Protein AF-A0A1B7VH17-F1 (afdb_monomer_lite)

Sequence (76 aa):
MNIDDIKEKLREWIAEKSQREANSIKDESNLIKEGIISSLDSLELIMFIESIGGKIGKIRAGVFENINTIYNTFFS

Secondary structure (DSSP, 8-state):
--HHHHHHHHHHHHHHHHT--GGG--TT--TTTTTSS-HHHHHHHHHHHHHTT-------TTTTS-HHHHHHHHT-

Radius of gyration: 11.09 Å; chains: 1; bounding box: 23×26×28 Å

Structure (mmCIF, N/CA/C/O backbone):
data_AF-A0A1B7VH17-F1
#
_entry.id   AF-A0A1B7VH17-F1
#
loop_
_atom_site.group_PDB
_atom_site.id
_atom_site.type_symbol
_atom_site.label_atom_id
_atom_site.label_alt_id
_atom_site.label_comp_id
_atom_site.label_asym_id
_atom_site.label_entity_id
_atom_site.label_seq_id
_atom_site.pdbx_PDB_ins_code
_atom_site.Cartn_x
_atom_site.Cartn_y
_atom_site.Cartn_z
_atom_site.occupancy
_atom_site.B_iso_or_equiv
_atom_site.auth_seq_id
_atom_site.auth_comp_id
_atom_site.auth_asym_id
_atom_site.auth_atom_id
_atom_site.pdbx_PDB_model_num
ATOM 1 N N . MET A 1 1 ? -2.975 -12.676 -9.294 1.00 74.69 1 MET A N 1
ATOM 2 C CA . MET A 1 1 ? -3.764 -12.063 -8.208 1.00 74.69 1 MET A CA 1
ATOM 3 C C . MET A 1 1 ? -4.750 -11.115 -8.854 1.00 74.69 1 MET A C 1
ATOM 5 O O . MET A 1 1 ? -4.367 -10.477 -9.833 1.00 74.69 1 MET A O 1
ATOM 9 N N . ASN A 1 2 ? -5.993 -11.082 -8.384 1.00 89.94 2 ASN A N 1
ATOM 10 C CA . ASN A 1 2 ? -6.965 -10.097 -8.848 1.00 89.94 2 ASN A CA 1
ATOM 11 C C . ASN A 1 2 ? -6.643 -8.712 -8.239 1.00 89.94 2 ASN A C 1
ATOM 13 O O . ASN A 1 2 ? -5.868 -8.621 -7.286 1.00 89.94 2 ASN A O 1
ATOM 17 N N . ILE A 1 3 ? -7.209 -7.636 -8.794 1.00 92.75 3 ILE A N 1
ATOM 18 C CA . ILE A 1 3 ? -7.046 -6.263 -8.288 1.00 92.75 3 ILE A CA 1
ATOM 19 C C . ILE A 1 3 ? -7.435 -6.149 -6.810 1.00 92.75 3 ILE A C 1
ATOM 21 O O . ILE A 1 3 ? -6.694 -5.549 -6.030 1.00 92.75 3 ILE A O 1
ATOM 25 N N . ASP A 1 4 ? -8.552 -6.767 -6.427 1.00 94.31 4 ASP A N 1
ATOM 26 C CA . ASP A 1 4 ? -9.082 -6.697 -5.066 1.00 94.31 4 ASP A CA 1
ATOM 27 C C . ASP A 1 4 ? -8.132 -7.364 -4.065 1.00 94.31 4 ASP A C 1
ATOM 29 O O . ASP A 1 4 ? -7.820 -6.759 -3.043 1.00 94.31 4 ASP A O 1
ATOM 33 N N . ASP A 1 5 ? -7.557 -8.520 -4.421 1.00 95.88 5 ASP A N 1
ATOM 34 C CA . ASP A 1 5 ? -6.578 -9.229 -3.586 1.00 95.88 5 ASP A CA 1
ATOM 35 C C . ASP A 1 5 ? -5.331 -8.371 -3.301 1.00 95.88 5 ASP A C 1
ATOM 37 O O . ASP A 1 5 ? -4.777 -8.390 -2.203 1.00 95.88 5 ASP A O 1
ATOM 41 N N . ILE A 1 6 ? -4.840 -7.629 -4.303 1.00 96.62 6 ILE A N 1
ATOM 42 C CA . ILE A 1 6 ? -3.639 -6.789 -4.152 1.00 96.62 6 ILE A CA 1
ATOM 43 C C . ILE A 1 6 ? -3.951 -5.597 -3.256 1.00 96.62 6 ILE A C 1
ATOM 45 O O . ILE A 1 6 ? -3.169 -5.267 -2.364 1.00 96.62 6 ILE A O 1
ATOM 49 N N . LYS A 1 7 ? -5.095 -4.949 -3.484 1.00 96.69 7 LYS A N 1
ATOM 50 C CA . LYS A 1 7 ? -5.534 -3.814 -2.674 1.00 96.69 7 LYS A CA 1
ATOM 51 C C . LYS A 1 7 ? -5.802 -4.214 -1.230 1.00 96.69 7 LYS A C 1
ATOM 53 O O . LYS A 1 7 ? -5.448 -3.458 -0.333 1.00 96.69 7 LYS A O 1
ATOM 58 N N . GLU A 1 8 ? -6.385 -5.387 -1.007 1.00 96.94 8 GLU A N 1
ATOM 59 C CA . GLU A 1 8 ? -6.587 -5.949 0.325 1.00 96.94 8 GLU A CA 1
ATOM 60 C C . GLU A 1 8 ? -5.253 -6.161 1.036 1.00 96.94 8 GLU A C 1
ATOM 62 O O . GLU A 1 8 ? -5.051 -5.588 2.102 1.00 96.94 8 GLU A O 1
ATOM 67 N N . LYS A 1 9 ? -4.288 -6.823 0.392 1.00 97.31 9 LYS A N 1
ATOM 68 C CA . LYS A 1 9 ? -2.938 -7.006 0.949 1.00 97.31 9 LYS A CA 1
ATOM 69 C C . LYS A 1 9 ? -2.228 -5.693 1.271 1.00 97.31 9 LYS A C 1
ATOM 71 O O . LYS A 1 9 ? -1.591 -5.577 2.314 1.00 97.31 9 LYS A O 1
ATOM 76 N N . LEU A 1 10 ? -2.325 -4.698 0.386 1.00 97.25 10 LEU A N 1
ATOM 77 C CA . LEU A 1 10 ? -1.798 -3.356 0.649 1.00 97.25 10 LEU A CA 1
ATOM 78 C C . LEU A 1 10 ? -2.472 -2.739 1.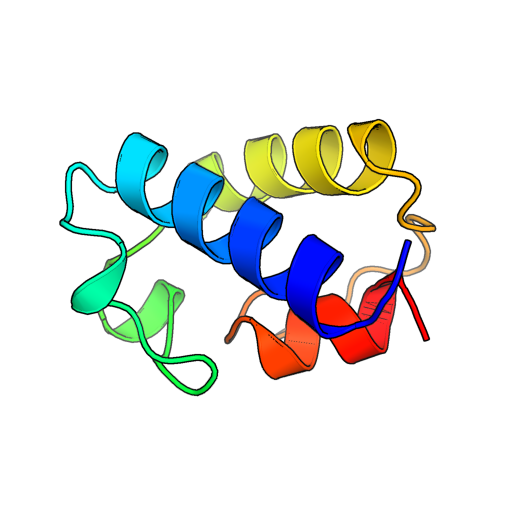876 1.00 97.25 10 LEU A C 1
ATOM 80 O O . LEU A 1 10 ? -1.786 -2.211 2.747 1.00 97.25 10 LEU A O 1
ATOM 84 N N . ARG A 1 11 ? -3.803 -2.822 1.960 1.00 97.56 11 ARG A N 1
ATOM 85 C CA . ARG A 1 11 ? -4.576 -2.266 3.072 1.00 97.56 11 ARG A CA 1
ATOM 86 C C . ARG A 1 11 ? -4.226 -2.934 4.394 1.00 97.56 11 ARG A C 1
ATOM 88 O O . ARG A 1 11 ? -4.007 -2.224 5.367 1.00 97.56 11 ARG A O 1
ATOM 95 N N . GLU A 1 12 ? -4.141 -4.259 4.421 1.00 97.25 12 GLU A N 1
ATOM 96 C CA . GLU A 1 12 ? -3.764 -5.040 5.602 1.00 97.25 12 GLU A CA 1
ATOM 97 C C . GLU A 1 12 ? -2.366 -4.669 6.093 1.00 97.25 12 GLU A C 1
ATOM 99 O O . GLU A 1 12 ? -2.191 -4.346 7.266 1.00 97.25 12 GLU A O 1
ATOM 104 N N . TRP A 1 13 ? -1.389 -4.618 5.185 1.00 97.69 13 TRP A N 1
ATOM 105 C CA . TRP A 1 13 ? -0.022 -4.248 5.540 1.00 97.69 13 TRP A CA 1
ATOM 106 C C . TRP A 1 13 ? 0.061 -2.818 6.093 1.00 97.69 13 TRP A C 1
ATOM 108 O O . TRP A 1 13 ? 0.694 -2.571 7.119 1.00 97.69 13 TRP A O 1
ATOM 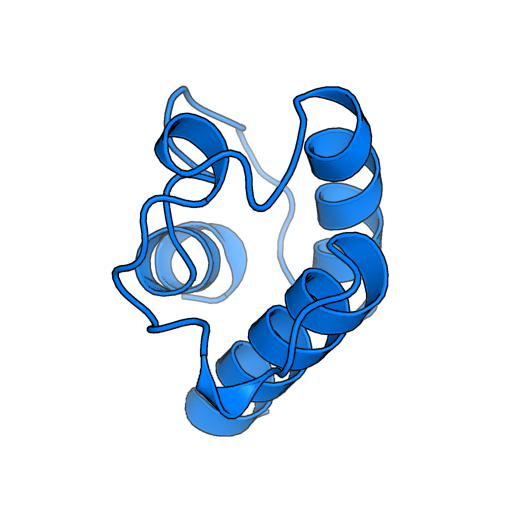118 N N . ILE A 1 14 ? -0.620 -1.862 5.449 1.00 96.88 14 ILE A N 1
ATOM 119 C CA . ILE A 1 14 ? -0.667 -0.466 5.908 1.00 96.88 14 ILE A CA 1
ATOM 120 C C . ILE A 1 14 ? -1.362 -0.376 7.275 1.00 96.88 14 ILE A C 1
ATOM 122 O O . ILE A 1 14 ? -0.916 0.374 8.145 1.00 96.88 14 ILE A O 1
ATOM 126 N N . ALA A 1 15 ? -2.448 -1.119 7.479 1.00 96.56 15 ALA A N 1
ATOM 127 C CA . ALA A 1 15 ? -3.191 -1.162 8.734 1.00 96.56 15 ALA A CA 1
ATOM 128 C C . ALA A 1 15 ? -2.320 -1.678 9.886 1.00 96.56 15 ALA A C 1
ATOM 130 O O . ALA A 1 15 ? -2.212 -1.012 10.916 1.00 96.56 15 ALA A O 1
ATOM 131 N N . GLU A 1 16 ? -1.611 -2.789 9.673 1.00 95.94 16 GLU A N 1
ATOM 132 C CA . GLU A 1 16 ? -0.657 -3.345 10.635 1.00 95.94 16 GLU A CA 1
ATOM 133 C C . GLU A 1 16 ? 0.452 -2.336 10.961 1.00 95.94 16 GLU A C 1
ATOM 135 O O . GLU A 1 16 ? 0.725 -2.047 12.132 1.00 95.94 16 GLU A O 1
ATOM 140 N N . LYS A 1 17 ? 1.050 -1.735 9.926 1.00 94.69 17 LYS A N 1
ATOM 141 C CA . LYS A 1 17 ? 2.151 -0.785 10.096 1.00 94.69 17 LYS A CA 1
ATOM 142 C C . LYS A 1 17 ? 1.726 0.477 10.846 1.00 94.69 17 LYS A C 1
ATOM 144 O O . LYS A 1 17 ? 2.469 0.978 11.686 1.00 94.69 17 LYS A O 1
ATOM 149 N N . SER A 1 18 ? 0.521 0.963 10.562 1.00 93.62 18 SER A N 1
ATOM 150 C CA . SER A 1 18 ? -0.051 2.172 11.160 1.00 93.62 18 SER A CA 1
ATOM 151 C C . SER A 1 18 ? -0.761 1.938 12.495 1.00 93.62 18 SER A C 1
ATOM 153 O O . SER A 1 18 ? -1.197 2.907 13.117 1.00 93.62 18 SER A O 1
ATOM 155 N N . GLN A 1 19 ? -0.877 0.678 12.941 1.00 94.06 19 GLN A N 1
ATOM 156 C CA . GLN A 1 19 ? -1.662 0.278 14.116 1.00 94.06 19 GLN A CA 1
ATOM 157 C C . GLN A 1 19 ? -3.122 0.764 14.028 1.00 94.06 19 GLN A C 1
ATOM 159 O O . GLN A 1 19 ? -3.693 1.272 14.994 1.00 94.06 19 GLN A O 1
ATOM 164 N N . ARG A 1 20 ? -3.720 0.640 12.837 1.00 93.81 20 ARG A N 1
ATOM 165 C CA . ARG A 1 20 ? -5.115 1.003 12.554 1.00 93.81 20 ARG A CA 1
ATOM 166 C C . ARG A 1 20 ? -5.908 -0.218 12.108 1.00 93.81 20 ARG A C 1
ATOM 168 O O . ARG A 1 20 ? -5.356 -1.199 11.630 1.00 93.81 20 ARG A O 1
ATOM 175 N N . GLU A 1 21 ? -7.227 -0.120 12.203 1.00 92.81 21 GLU A N 1
ATOM 176 C CA . GLU A 1 21 ? -8.134 -1.116 11.634 1.00 92.81 21 GLU A CA 1
ATOM 177 C C . GLU A 1 21 ? -8.126 -1.026 10.103 1.00 92.81 21 GLU A C 1
ATOM 179 O O . GLU A 1 21 ? -8.322 0.062 9.552 1.00 92.81 21 GLU A O 1
ATOM 184 N N . ALA A 1 22 ? -7.981 -2.153 9.398 1.00 91.75 22 ALA A N 1
ATOM 185 C CA . ALA A 1 22 ? -7.944 -2.169 7.930 1.00 91.75 22 ALA A CA 1
ATOM 186 C C . ALA A 1 22 ? -9.189 -1.520 7.305 1.00 91.75 22 ALA A C 1
ATOM 188 O O . ALA A 1 22 ? -9.079 -0.724 6.376 1.00 91.75 22 ALA A O 1
ATOM 189 N N . ASN A 1 23 ? -10.365 -1.751 7.892 1.00 91.75 23 ASN A N 1
ATOM 190 C CA . ASN A 1 23 ? -11.636 -1.180 7.433 1.00 91.75 23 ASN A CA 1
ATOM 191 C C . ASN A 1 23 ? -11.729 0.350 7.591 1.00 91.75 23 ASN A C 1
ATOM 193 O O . ASN A 1 23 ? -12.648 0.965 7.051 1.00 91.75 23 ASN A O 1
ATOM 197 N N . SER A 1 24 ? -10.806 0.974 8.331 1.00 92.69 24 SER A N 1
ATOM 198 C CA . SER A 1 24 ? -10.743 2.433 8.484 1.00 92.69 24 SER A CA 1
ATOM 199 C C . SER A 1 24 ? -9.953 3.131 7.370 1.00 92.69 24 SER A C 1
ATOM 201 O O . SER A 1 24 ? -10.050 4.351 7.234 1.00 92.69 24 SER A O 1
ATOM 203 N N . ILE A 1 25 ? -9.200 2.377 6.561 1.00 94.75 25 ILE A N 1
ATOM 204 C CA . ILE A 1 25 ? -8.325 2.902 5.510 1.00 94.75 25 ILE A CA 1
ATOM 205 C C . ILE A 1 25 ? -9.009 2.706 4.159 1.00 94.75 25 ILE A C 1
ATOM 207 O O . ILE A 1 25 ? -9.154 1.583 3.674 1.00 94.75 25 ILE A O 1
ATOM 211 N N . LYS A 1 26 ? -9.432 3.808 3.539 1.00 95.88 26 LYS A N 1
ATOM 212 C CA . LYS A 1 26 ? -10.046 3.770 2.210 1.00 95.88 26 LYS A CA 1
ATOM 213 C C . LYS A 1 26 ? -8.976 3.741 1.125 1.00 95.88 26 LYS A C 1
ATOM 215 O O . LYS A 1 26 ? -7.849 4.187 1.338 1.00 95.88 26 LYS A O 1
ATOM 220 N N . ASP A 1 27 ? -9.345 3.279 -0.065 1.00 95.94 27 ASP A N 1
ATOM 221 C CA . ASP A 1 27 ? -8.406 3.187 -1.187 1.00 95.94 27 ASP A CA 1
ATOM 222 C C . ASP A 1 27 ? -7.869 4.555 -1.636 1.00 95.94 27 ASP A C 1
ATOM 224 O O . ASP A 1 27 ? -6.784 4.643 -2.213 1.00 95.94 27 ASP A O 1
ATOM 228 N N . GLU A 1 28 ? -8.638 5.612 -1.378 1.00 96.69 28 GLU A N 1
ATOM 229 C CA . GLU A 1 28 ? -8.349 7.013 -1.670 1.00 96.69 28 GLU A CA 1
ATOM 230 C C . GLU A 1 28 ? -7.790 7.811 -0.477 1.00 96.69 28 GLU A C 1
ATOM 232 O O . GLU A 1 28 ? -7.436 8.978 -0.658 1.00 96.69 28 GLU A O 1
ATOM 237 N N . SER A 1 29 ? -7.697 7.211 0.720 1.00 95.56 29 SER A N 1
ATOM 238 C CA . SER A 1 29 ? -7.139 7.866 1.914 1.00 95.56 29 SER A CA 1
ATOM 239 C C . SER A 1 29 ? -5.710 8.338 1.658 1.00 95.56 29 SER A C 1
ATOM 241 O O . SER A 1 29 ? -4.887 7.584 1.132 1.00 95.56 29 SER A O 1
ATOM 243 N N . ASN A 1 30 ? -5.395 9.577 2.048 1.00 95.94 30 ASN A N 1
ATOM 244 C CA . ASN A 1 30 ? -4.066 10.136 1.828 1.00 95.94 30 ASN A CA 1
ATOM 245 C C . ASN A 1 30 ? -3.100 9.646 2.912 1.00 95.94 30 ASN A C 1
ATOM 247 O O . ASN A 1 30 ? -3.020 10.220 3.998 1.00 95.94 30 ASN A O 1
ATOM 251 N N . LEU A 1 31 ? -2.344 8.596 2.599 1.00 95.62 31 LEU A N 1
ATOM 252 C CA . LEU A 1 31 ? -1.552 7.835 3.564 1.00 95.62 31 LEU A CA 1
ATOM 253 C C . LEU A 1 31 ? -0.523 8.697 4.308 1.00 95.62 31 LEU A C 1
ATOM 255 O O . LEU A 1 31 ? -0.304 8.505 5.503 1.00 95.62 31 LEU A O 1
ATOM 259 N N . ILE A 1 32 ? 0.073 9.674 3.623 1.00 91.88 32 ILE A N 1
ATOM 260 C CA . ILE A 1 32 ? 1.102 10.545 4.201 1.00 91.88 32 ILE A CA 1
ATOM 261 C C . ILE A 1 32 ? 0.472 11.742 4.923 1.00 91.88 32 ILE A C 1
ATOM 263 O O . ILE A 1 32 ? 0.832 12.027 6.064 1.00 91.88 32 ILE A O 1
ATOM 267 N N . LYS A 1 33 ? -0.479 12.455 4.296 1.00 92.75 33 LYS A N 1
ATOM 268 C CA . LYS A 1 33 ? -1.090 13.653 4.910 1.00 92.75 33 LYS A CA 1
ATOM 269 C C . LYS A 1 33 ? -1.926 13.319 6.143 1.00 92.75 33 LYS A C 1
ATOM 271 O O . LYS A 1 33 ? -1.992 14.133 7.056 1.00 92.75 33 LYS A O 1
ATOM 276 N N . GLU A 1 34 ? -2.547 12.142 6.174 1.00 93.56 34 GLU A N 1
ATOM 277 C CA . GLU A 1 34 ? -3.340 11.667 7.315 1.00 93.56 34 GLU A CA 1
ATOM 278 C C . GLU A 1 34 ? -2.482 10.988 8.400 1.00 93.56 34 GLU A C 1
ATOM 280 O O . GLU A 1 34 ? -3.022 10.483 9.391 1.00 93.56 34 GLU A O 1
ATOM 285 N N . GLY A 1 35 ? -1.154 10.952 8.218 1.00 92.50 35 GLY A N 1
ATOM 286 C CA . GLY A 1 35 ? -0.224 10.313 9.148 1.00 92.50 35 GLY A CA 1
ATOM 287 C C . GLY A 1 35 ? -0.515 8.825 9.340 1.00 92.50 35 GLY A C 1
ATOM 288 O O . GLY A 1 35 ? -0.403 8.317 10.454 1.00 92.50 35 GLY A O 1
ATOM 289 N N . ILE A 1 36 ? -0.978 8.145 8.286 1.00 95.56 36 ILE A N 1
ATOM 290 C CA . ILE A 1 36 ? -1.186 6.694 8.299 1.00 95.56 36 ILE A CA 1
ATOM 291 C C . ILE A 1 36 ? 0.177 6.016 8.191 1.00 95.56 36 ILE A C 1
ATOM 293 O O . ILE A 1 36 ? 0.474 5.128 8.978 1.00 95.56 36 ILE A O 1
ATOM 297 N N . ILE A 1 37 ? 1.030 6.477 7.276 1.00 94.06 37 ILE A N 1
ATOM 298 C CA . ILE A 1 37 ? 2.409 6.001 7.154 1.00 94.06 37 ILE A CA 1
ATOM 299 C C . ILE A 1 37 ? 3.384 7.176 7.137 1.00 94.06 37 ILE A C 1
ATOM 301 O O . ILE A 1 37 ? 3.085 8.260 6.632 1.00 94.06 37 ILE A O 1
ATOM 305 N N . SER A 1 38 ? 4.577 6.947 7.670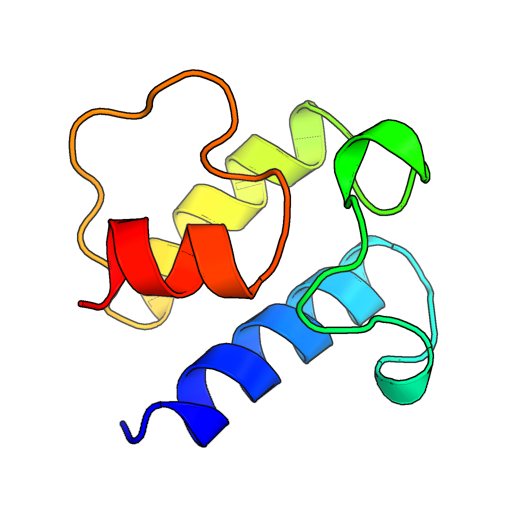 1.00 91.94 38 SER A N 1
ATOM 306 C CA . SER A 1 38 ? 5.700 7.874 7.609 1.00 91.94 38 SER A CA 1
ATOM 307 C C . SER A 1 38 ? 6.553 7.667 6.351 1.00 91.94 38 SER A C 1
ATOM 309 O O . SER A 1 38 ? 6.428 6.685 5.609 1.00 91.94 38 SER A O 1
ATOM 311 N N . SER A 1 39 ? 7.496 8.583 6.124 1.00 86.50 39 SER A N 1
ATOM 312 C CA . SER A 1 39 ? 8.510 8.424 5.075 1.00 86.50 39 SER A CA 1
ATOM 313 C C . SER A 1 39 ? 9.388 7.182 5.279 1.00 86.50 39 SER A C 1
ATOM 315 O O . SER A 1 39 ? 9.877 6.629 4.298 1.00 86.50 39 SER A O 1
ATOM 317 N N . LEU A 1 40 ? 9.593 6.740 6.527 1.00 90.12 40 LEU A N 1
ATOM 318 C CA . LEU A 1 40 ? 10.352 5.523 6.827 1.00 90.12 40 LEU A CA 1
ATOM 319 C C . LEU A 1 40 ? 9.549 4.277 6.445 1.00 90.12 40 LEU A C 1
ATOM 321 O O . LEU A 1 40 ? 10.064 3.401 5.756 1.00 90.12 40 LEU A O 1
ATOM 325 N N . ASP A 1 41 ? 8.267 4.252 6.801 1.00 93.56 41 ASP A N 1
ATOM 326 C CA . ASP A 1 41 ? 7.356 3.154 6.460 1.00 93.56 41 ASP A CA 1
ATOM 327 C C . ASP A 1 41 ? 7.218 2.988 4.943 1.00 93.56 41 ASP A C 1
ATOM 329 O O . ASP A 1 41 ? 7.065 1.879 4.444 1.00 93.56 41 ASP A O 1
ATOM 333 N N . SER A 1 42 ? 7.351 4.082 4.188 1.00 90.56 42 SER A N 1
ATOM 334 C CA . SER A 1 42 ? 7.349 4.049 2.722 1.00 90.56 42 SER A CA 1
ATOM 335 C C . SER A 1 42 ? 8.505 3.217 2.144 1.00 90.56 42 SER A C 1
ATOM 337 O O . SER A 1 42 ? 8.351 2.623 1.080 1.00 90.56 42 SER A O 1
ATOM 339 N N . LEU A 1 43 ? 9.655 3.137 2.828 1.00 90.62 43 LEU A N 1
ATOM 340 C CA . LEU A 1 43 ? 10.769 2.277 2.407 1.00 90.62 43 LEU A CA 1
ATOM 341 C C . LEU A 1 43 ? 10.447 0.796 2.617 1.00 90.62 43 LEU A C 1
ATOM 343 O O . LEU A 1 43 ? 10.764 -0.035 1.770 1.00 90.62 43 LEU A O 1
ATOM 347 N N . GLU A 1 44 ? 9.783 0.466 3.721 1.00 94.38 44 GLU A N 1
ATOM 348 C CA . GLU A 1 44 ? 9.335 -0.900 3.991 1.00 94.38 44 GLU A CA 1
ATOM 349 C C . GLU A 1 44 ? 8.194 -1.325 3.064 1.00 94.38 44 GLU A C 1
ATOM 351 O O . GLU A 1 44 ? 8.167 -2.460 2.588 1.00 94.38 44 GLU A O 1
ATOM 356 N N . LEU A 1 45 ? 7.311 -0.386 2.723 1.00 95.44 45 LEU A N 1
ATOM 357 C CA . LEU A 1 45 ? 6.234 -0.594 1.764 1.00 95.44 45 LEU A CA 1
ATOM 358 C C . LEU A 1 45 ? 6.776 -0.991 0.384 1.00 95.44 45 LEU A C 1
ATOM 360 O O . LEU A 1 45 ? 6.182 -1.835 -0.278 1.00 95.44 45 LEU A O 1
ATOM 364 N N . ILE A 1 46 ? 7.920 -0.442 -0.043 1.00 94.44 46 ILE A N 1
ATOM 365 C CA . ILE A 1 46 ? 8.578 -0.850 -1.298 1.00 94.44 46 ILE A CA 1
ATOM 366 C C . ILE A 1 46 ? 8.952 -2.334 -1.257 1.00 94.44 46 ILE A C 1
ATOM 368 O O . ILE A 1 46 ? 8.652 -3.062 -2.203 1.00 94.44 46 ILE A O 1
ATOM 372 N N . MET A 1 47 ? 9.563 -2.788 -0.158 1.00 94.06 47 MET A N 1
ATOM 373 C CA . MET A 1 47 ? 9.937 -4.196 0.009 1.00 94.06 47 MET A CA 1
ATOM 374 C C . MET A 1 47 ? 8.699 -5.098 0.014 1.00 94.06 47 MET A C 1
ATOM 376 O O . MET A 1 47 ? 8.697 -6.163 -0.603 1.00 94.06 47 MET A O 1
ATOM 380 N N . PHE A 1 48 ? 7.619 -4.654 0.661 1.00 96.94 48 PHE A N 1
ATOM 381 C CA . PHE A 1 48 ? 6.356 -5.380 0.654 1.00 96.94 48 PHE A CA 1
ATOM 382 C C . PHE A 1 48 ? 5.748 -5.476 -0.752 1.00 96.94 48 PHE A C 1
ATOM 384 O O . PHE A 1 48 ? 5.381 -6.571 -1.179 1.00 96.94 48 PHE A O 1
ATOM 391 N N . ILE A 1 49 ? 5.695 -4.365 -1.491 1.00 96.75 49 ILE A N 1
ATOM 392 C CA . ILE A 1 49 ? 5.191 -4.309 -2.871 1.00 96.75 49 ILE A CA 1
ATOM 393 C C . ILE A 1 49 ? 5.945 -5.303 -3.758 1.00 96.75 49 ILE A C 1
ATOM 395 O O . ILE A 1 49 ? 5.311 -6.078 -4.474 1.00 96.75 49 ILE A O 1
ATOM 399 N N . GLU A 1 50 ? 7.277 -5.319 -3.682 1.00 95.50 50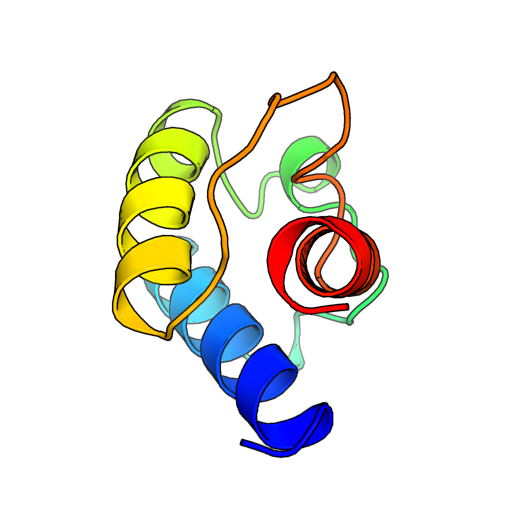 GLU A N 1
ATOM 400 C CA . GLU A 1 50 ? 8.107 -6.277 -4.417 1.00 95.50 50 GLU A CA 1
ATOM 401 C C . GLU A 1 50 ? 7.792 -7.726 -4.006 1.00 95.50 50 GLU A C 1
ATOM 403 O O . GLU A 1 50 ? 7.612 -8.589 -4.867 1.00 95.50 50 GLU A O 1
ATOM 408 N N . SER A 1 51 ? 7.613 -7.986 -2.704 1.00 96.19 51 SER A N 1
ATOM 409 C CA . SER A 1 51 ? 7.309 -9.327 -2.179 1.00 96.19 51 SER A CA 1
ATOM 410 C C . SER A 1 51 ? 5.978 -9.909 -2.678 1.00 96.19 51 SER A C 1
ATOM 412 O O . SER A 1 51 ? 5.856 -11.127 -2.818 1.00 96.19 51 SER A O 1
ATOM 414 N N . ILE A 1 52 ? 4.990 -9.060 -2.995 1.00 96.50 52 ILE A N 1
ATOM 415 C CA . ILE A 1 52 ? 3.690 -9.486 -3.541 1.00 96.50 52 ILE A CA 1
ATOM 416 C C . ILE A 1 52 ? 3.619 -9.399 -5.077 1.00 96.50 52 ILE A C 1
ATOM 418 O O . ILE A 1 52 ? 2.546 -9.591 -5.654 1.00 96.50 52 ILE A O 1
ATOM 422 N N . GLY A 1 53 ? 4.755 -9.164 -5.747 1.00 94.62 53 GLY A N 1
ATOM 423 C CA . GLY A 1 53 ? 4.899 -9.220 -7.206 1.00 94.62 53 GLY A CA 1
ATOM 424 C C . GLY A 1 53 ? 4.794 -7.874 -7.930 1.00 94.62 53 GLY A C 1
ATOM 425 O O . GLY A 1 53 ? 4.662 -7.854 -9.155 1.00 94.62 53 GLY A O 1
ATOM 426 N N . GLY A 1 54 ? 4.837 -6.760 -7.198 1.00 95.00 54 GLY A N 1
ATOM 427 C CA . GLY A 1 54 ? 4.853 -5.419 -7.770 1.00 95.00 54 GLY A CA 1
ATOM 428 C C . GLY A 1 54 ? 6.186 -5.111 -8.448 1.00 95.00 54 GLY A C 1
ATOM 429 O O . GLY A 1 54 ? 7.254 -5.510 -7.984 1.00 95.00 54 GLY A O 1
ATOM 430 N N . LYS A 1 55 ? 6.142 -4.385 -9.565 1.00 93.75 55 LYS A N 1
ATOM 431 C CA . LYS A 1 55 ? 7.337 -4.028 -10.339 1.00 93.75 55 LYS A CA 1
ATOM 432 C C . LYS A 1 55 ? 7.900 -2.699 -9.854 1.00 93.75 55 LYS A C 1
ATOM 434 O O . LYS A 1 55 ? 7.388 -1.638 -10.210 1.00 93.75 55 LYS A O 1
ATOM 439 N N . ILE A 1 56 ? 8.985 -2.742 -9.082 1.00 90.38 56 ILE A N 1
ATOM 440 C CA . ILE A 1 56 ? 9.667 -1.526 -8.631 1.00 90.38 56 ILE A CA 1
ATOM 441 C C . ILE A 1 56 ? 10.395 -0.879 -9.817 1.00 90.38 56 ILE A C 1
ATOM 443 O O . ILE A 1 56 ? 11.422 -1.357 -10.293 1.00 90.38 56 ILE A O 1
ATOM 447 N N . GLY A 1 57 ? 9.811 0.201 -10.334 1.00 81.81 57 GLY A N 1
ATOM 448 C CA . GLY A 1 57 ? 10.372 1.014 -11.410 1.00 81.81 57 GLY A CA 1
ATOM 449 C C . GLY A 1 57 ? 10.911 2.353 -10.908 1.00 81.81 57 GLY A C 1
ATOM 450 O O . GLY A 1 57 ? 11.481 2.473 -9.826 1.00 81.81 57 GLY A O 1
ATOM 451 N N . LYS A 1 58 ? 10.707 3.409 -11.702 1.00 80.81 58 LYS A N 1
ATOM 452 C CA . LYS A 1 58 ? 11.039 4.775 -11.276 1.00 80.81 58 LYS A CA 1
ATOM 453 C C . LYS A 1 58 ? 10.012 5.271 -10.258 1.00 80.81 58 LYS A C 1
ATOM 455 O O . LYS A 1 58 ? 8.888 5.600 -10.629 1.00 80.81 58 LYS A O 1
ATOM 460 N N . ILE A 1 59 ? 10.434 5.393 -9.005 1.00 85.00 59 ILE A N 1
ATOM 461 C CA . ILE A 1 59 ? 9.669 6.039 -7.935 1.00 85.00 59 ILE A CA 1
ATOM 462 C C . ILE A 1 59 ? 9.597 7.546 -8.228 1.00 85.00 59 ILE A C 1
ATOM 464 O O . ILE A 1 59 ? 10.616 8.194 -8.471 1.00 85.00 59 ILE A O 1
ATOM 468 N N . ARG A 1 60 ? 8.382 8.103 -8.242 1.00 83.88 60 ARG A N 1
ATOM 469 C CA . ARG A 1 60 ? 8.113 9.541 -8.411 1.00 83.88 60 ARG A CA 1
ATOM 470 C C . ARG A 1 60 ? 7.475 10.103 -7.143 1.00 83.88 60 ARG A C 1
ATOM 472 O O . ARG A 1 60 ? 7.018 9.354 -6.284 1.00 83.88 60 ARG A O 1
ATOM 479 N N . ALA A 1 61 ? 7.415 11.427 -7.028 1.00 84.81 61 ALA A N 1
ATOM 480 C CA . ALA A 1 61 ? 6.648 12.052 -5.955 1.00 84.81 61 ALA A CA 1
ATOM 481 C C . ALA A 1 61 ? 5.175 11.603 -6.022 1.00 84.81 61 ALA A C 1
ATOM 483 O O . ALA A 1 61 ? 4.601 11.531 -7.107 1.00 84.81 61 ALA A O 1
ATOM 484 N N . GLY A 1 62 ? 4.584 11.296 -4.866 1.00 87.38 62 GLY A N 1
ATOM 485 C CA . GLY A 1 62 ? 3.171 10.920 -4.752 1.00 87.38 62 GLY A CA 1
ATOM 486 C C . GLY A 1 62 ? 2.840 9.447 -5.021 1.00 87.38 62 GLY A C 1
ATOM 487 O O . GLY A 1 62 ? 1.688 9.068 -4.861 1.00 87.38 62 GLY A O 1
ATOM 488 N N . VAL A 1 63 ? 3.806 8.582 -5.359 1.00 92.56 63 VAL A N 1
ATOM 489 C CA . VAL A 1 63 ? 3.500 7.158 -5.647 1.00 92.56 63 VAL A CA 1
ATOM 490 C C . VAL A 1 63 ? 2.952 6.377 -4.446 1.00 92.56 63 VAL A C 1
ATOM 492 O O . VAL A 1 63 ? 2.326 5.341 -4.633 1.00 92.56 63 VAL A O 1
ATOM 495 N N . PHE A 1 64 ? 3.149 6.889 -3.228 1.00 94.00 64 PHE A N 1
ATOM 496 C CA . PHE A 1 64 ? 2.612 6.335 -1.979 1.00 94.00 64 PHE A CA 1
ATOM 497 C C . PHE A 1 64 ? 1.466 7.182 -1.405 1.00 94.00 64 PHE A C 1
ATOM 499 O O . PHE A 1 64 ? 1.219 7.157 -0.205 1.00 94.00 64 PHE A O 1
ATOM 506 N N . GLU A 1 65 ? 0.792 7.986 -2.234 1.00 94.50 65 GLU A N 1
ATOM 507 C CA . GLU A 1 65 ? -0.283 8.865 -1.764 1.00 94.50 65 GLU A CA 1
ATOM 508 C C . GLU A 1 65 ? -1.489 8.083 -1.240 1.00 94.50 65 GLU A C 1
ATOM 510 O O . GLU A 1 65 ? -2.016 8.429 -0.188 1.00 94.50 65 GLU A O 1
ATOM 515 N N . ASN A 1 66 ? -1.924 7.050 -1.962 1.00 96.81 66 ASN A N 1
ATOM 516 C CA . ASN A 1 66 ? -3.060 6.204 -1.603 1.00 96.81 66 ASN A CA 1
ATOM 517 C C . ASN A 1 66 ? -2.954 4.825 -2.280 1.00 96.81 66 ASN A C 1
ATOM 519 O O . ASN A 1 66 ? -2.122 4.621 -3.170 1.00 96.81 66 ASN A O 1
ATOM 523 N N . ILE A 1 67 ? -3.792 3.874 -1.860 1.00 97.00 67 ILE A N 1
ATOM 524 C CA . ILE A 1 67 ? -3.754 2.478 -2.329 1.00 97.00 67 ILE A CA 1
ATOM 525 C C . ILE A 1 67 ? -4.026 2.390 -3.837 1.00 97.00 67 ILE A C 1
ATOM 527 O O . ILE A 1 67 ? -3.357 1.624 -4.531 1.0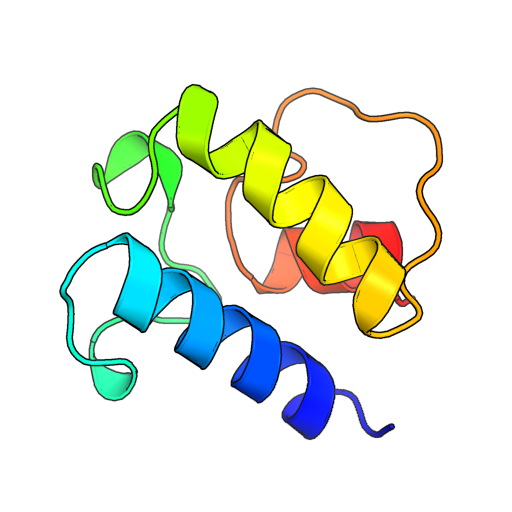0 97.00 67 ILE A O 1
ATOM 531 N N . ASN A 1 68 ? -4.951 3.197 -4.370 1.00 96.75 68 ASN A N 1
ATOM 532 C CA . ASN A 1 68 ? -5.216 3.241 -5.813 1.00 96.75 68 ASN A CA 1
ATOM 533 C C . ASN A 1 68 ? -3.972 3.655 -6.610 1.00 96.75 68 ASN A C 1
ATOM 535 O O . ASN A 1 68 ? -3.639 3.023 -7.613 1.00 96.75 68 ASN A O 1
ATOM 539 N N . THR A 1 69 ? -3.267 4.692 -6.159 1.00 96.06 69 THR A N 1
ATOM 540 C CA . THR A 1 69 ? -2.036 5.165 -6.798 1.00 96.06 69 THR A CA 1
ATOM 541 C C . THR A 1 69 ? -0.943 4.103 -6.740 1.00 96.06 69 THR A C 1
ATOM 543 O O . THR A 1 69 ? -0.287 3.860 -7.753 1.00 96.06 69 THR A O 1
ATOM 546 N N . ILE A 1 70 ? -0.780 3.430 -5.597 1.00 95.75 70 ILE A N 1
ATOM 547 C CA . ILE A 1 70 ? 0.191 2.340 -5.432 1.00 95.75 70 ILE A CA 1
ATOM 548 C C . ILE A 1 70 ? -0.125 1.203 -6.412 1.00 95.75 70 ILE A C 1
ATOM 550 O O . ILE A 1 70 ? 0.742 0.801 -7.188 1.00 95.75 70 ILE A O 1
ATOM 554 N N . TYR A 1 71 ? -1.373 0.730 -6.437 1.00 95.88 71 TYR A N 1
ATOM 555 C CA . TYR A 1 71 ? -1.805 -0.325 -7.352 1.00 95.88 71 TYR A CA 1
ATOM 556 C C . TYR A 1 71 ? -1.509 0.035 -8.816 1.00 95.88 71 TYR A C 1
ATOM 558 O O . TYR A 1 71 ? -0.799 -0.697 -9.506 1.00 95.88 71 TYR A O 1
ATOM 566 N N . ASN A 1 72 ? -1.972 1.206 -9.260 1.00 94.44 72 ASN A N 1
ATOM 567 C CA . ASN A 1 72 ? -1.791 1.667 -10.638 1.00 94.44 72 ASN A CA 1
ATOM 568 C C . ASN A 1 72 ? -0.315 1.862 -11.015 1.00 94.44 72 ASN A C 1
ATOM 570 O O . ASN A 1 72 ? 0.033 1.765 -12.187 1.00 94.44 72 ASN A O 1
ATOM 574 N N . THR A 1 73 ? 0.551 2.158 -10.043 1.00 94.81 73 THR A N 1
ATOM 575 C CA . THR A 1 73 ? 1.976 2.404 -10.296 1.00 94.81 73 THR A CA 1
ATOM 576 C C . THR A 1 73 ? 2.782 1.111 -10.395 1.00 94.81 73 THR A C 1
ATOM 578 O O . THR A 1 73 ? 3.697 1.037 -11.214 1.00 94.81 73 THR A O 1
ATOM 581 N N . PHE A 1 74 ? 2.487 0.110 -9.559 1.00 95.00 74 PHE A N 1
ATOM 582 C CA . PHE A 1 74 ? 3.360 -1.061 -9.396 1.00 95.00 74 PHE A CA 1
ATOM 583 C C . PHE A 1 74 ? 2.760 -2.378 -9.905 1.00 95.00 74 PHE A C 1
ATOM 585 O O . PHE A 1 74 ? 3.510 -3.340 -10.088 1.00 95.00 74 PHE A O 1
ATOM 592 N N . PHE A 1 75 ? 1.445 -2.441 -10.134 1.00 93.50 75 PHE A N 1
ATOM 593 C CA . PHE A 1 75 ? 0.729 -3.682 -10.462 1.00 93.50 75 PHE A CA 1
ATOM 594 C C . PHE A 1 75 ? -0.127 -3.616 -11.734 1.00 93.50 75 PHE A C 1
ATOM 596 O O . PHE A 1 75 ? -0.545 -4.674 -12.210 1.00 93.50 75 PHE A O 1
ATOM 603 N N . SER A 1 76 ? -0.37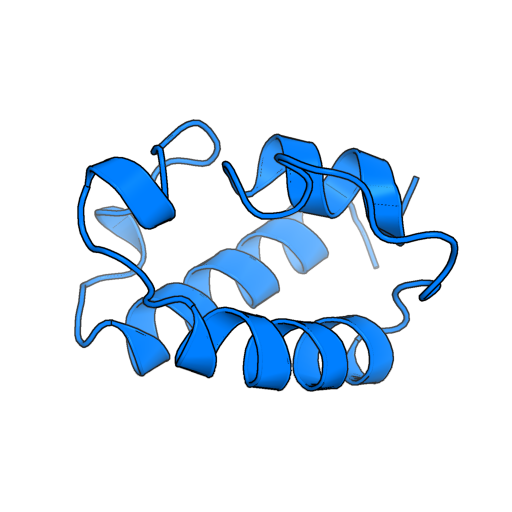8 -2.420 -12.280 1.00 88.31 76 SER A N 1
ATOM 604 C CA . SER A 1 76 ? -0.991 -2.238 -13.607 1.00 88.31 76 SER A CA 1
ATOM 605 C C . SER A 1 76 ? 0.039 -2.316 -14.730 1.00 88.31 76 SER A C 1
ATOM 607 O O . SER A 1 76 ? -0.400 -2.652 -15.852 1.00 88.31 76 SER A O 1
#

Foldseek 3Di:
DDLVVQLQQLLVLLCVQQVHDSVVADQQAQCDVVVSDDPVVVVVSLVVCVVVPWADDDDDPCCVRGSVSVCVRTPD

pLDDT: mean 93.37, std 4.24, range [74.69, 97.69]